Protein AF-A0A951PYL9-F1 (afdb_monomer)

Solvent-accessible surface area (backbone atoms only — not comparable to full-atom values): 6573 Å² total; per-residue (Å²): 134,86,84,76,90,56,94,92,63,85,84,79,73,70,38,84,59,94,62,97,76,80,78,54,70,72,41,52,51,51,49,50,55,51,55,71,54,65,79,53,98,76,86,86,84,89,86,64,59,89,92,62,46,54,66,60,46,52,51,53,50,45,40,65,72,31,44,77,71,77,43,88,82,91,84,87,73,98,46,71,72,56,48,69,57,43,58,60,49,51,51,60,49,26,40,63,50,126

Foldseek 3Di:
DDDDDDPLDDQADQADDDDPDDQDPVLVVLLVVVVVVPPDDDDDDDDDDVVNCVLLSVLQSCCAPAVVVVHDDDDDDPDPVVSVVNVVVSNVSSPVHD

pLDDT: mean 82.33, std 12.8, range [47.62, 96.0]

Organism: NCBI:txid287848

Structure (mmCIF, N/CA/C/O backbone):
data_AF-A0A951PYL9-F1
#
_entry.id   AF-A0A951PYL9-F1
#
loop_
_atom_site.group_PDB
_atom_site.id
_atom_site.type_symbol
_atom_site.label_atom_id
_atom_site.label_alt_id
_atom_site.label_comp_id
_atom_site.label_asym_id
_atom_site.label_entity_id
_atom_site.label_seq_id
_atom_site.pdbx_PDB_ins_code
_atom_site.Cartn_x
_atom_site.Cartn_y
_atom_site.Cartn_z
_atom_site.occupancy
_atom_site.B_iso_or_equiv
_atom_site.auth_seq_id
_atom_site.auth_comp_id
_atom_site.auth_asym_id
_atom_site.auth_atom_id
_atom_site.pdbx_PDB_model_num
ATOM 1 N N . MET A 1 1 ? -30.468 -3.270 12.710 1.00 47.62 1 MET A N 1
ATOM 2 C CA . MET A 1 1 ? -29.235 -3.087 11.910 1.00 47.62 1 MET A CA 1
ATOM 3 C C . MET A 1 1 ? -29.482 -3.746 10.558 1.00 47.62 1 MET A C 1
ATOM 5 O O . MET A 1 1 ? -29.857 -4.909 10.558 1.00 47.62 1 MET A O 1
ATOM 9 N N . LYS A 1 2 ? -29.417 -3.014 9.436 1.00 49.53 2 LYS A N 1
ATOM 10 C CA . LYS A 1 2 ? -29.644 -3.589 8.096 1.00 49.53 2 LYS A CA 1
ATOM 11 C C . LYS A 1 2 ? -28.312 -4.114 7.567 1.00 49.53 2 LYS A C 1
ATOM 13 O O . LYS A 1 2 ? -27.397 -3.326 7.346 1.00 49.53 2 LYS A O 1
ATOM 18 N N . THR A 1 3 ? -28.198 -5.423 7.399 1.00 59.69 3 THR A N 1
ATOM 19 C CA . THR A 1 3 ? -27.040 -6.055 6.764 1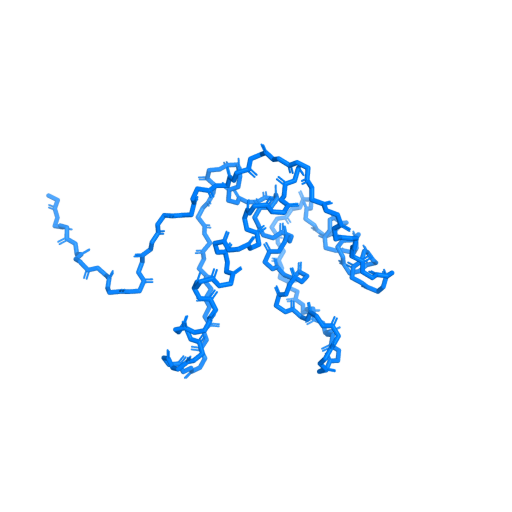.00 59.69 3 THR A CA 1
ATOM 20 C C . THR A 1 3 ? -27.186 -5.898 5.254 1.00 59.69 3 THR A C 1
ATOM 22 O O . THR A 1 3 ? -28.145 -6.395 4.668 1.00 59.69 3 THR A O 1
ATOM 25 N N . VAL A 1 4 ? -26.268 -5.162 4.630 1.00 72.81 4 VAL A N 1
ATOM 26 C CA . VAL A 1 4 ? -26.168 -5.074 3.169 1.00 72.81 4 VAL A CA 1
ATOM 27 C C . VAL A 1 4 ? -25.189 -6.151 2.722 1.00 72.81 4 VAL A C 1
ATOM 29 O O . VAL A 1 4 ? -24.047 -6.168 3.176 1.00 72.81 4 VAL A O 1
ATOM 32 N N . GLN A 1 5 ? -25.647 -7.059 1.864 1.00 66.50 5 GLN A N 1
ATOM 33 C CA . GLN A 1 5 ? -24.775 -7.988 1.150 1.00 66.50 5 GLN A CA 1
ATOM 34 C C . GLN A 1 5 ? -24.016 -7.176 0.096 1.00 66.50 5 GLN A C 1
ATOM 36 O O . GLN A 1 5 ? -24.636 -6.573 -0.780 1.00 66.50 5 GLN A O 1
ATOM 41 N N . VAL A 1 6 ? -22.694 -7.097 0.223 1.00 71.56 6 VAL A N 1
ATOM 42 C CA . VAL A 1 6 ? -21.830 -6.387 -0.725 1.00 71.56 6 VAL A CA 1
ATOM 43 C C . VAL A 1 6 ? -21.085 -7.442 -1.529 1.00 71.56 6 VAL A C 1
ATOM 45 O O . VAL A 1 6 ? -20.295 -8.191 -0.968 1.00 71.56 6 VAL A O 1
ATOM 48 N N . GLU A 1 7 ? -21.347 -7.496 -2.832 1.00 69.00 7 GLU A N 1
ATOM 49 C CA . GLU A 1 7 ? -20.796 -8.512 -3.741 1.00 69.00 7 GLU A CA 1
ATOM 50 C C . GLU A 1 7 ? -19.257 -8.486 -3.806 1.00 69.00 7 GLU A C 1
ATOM 52 O O . GLU A 1 7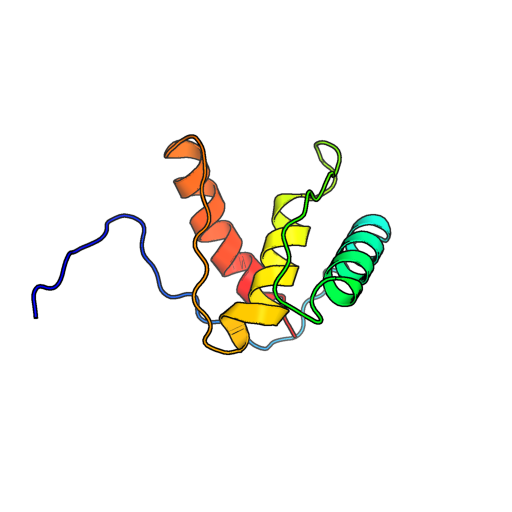 ? -18.623 -9.527 -3.926 1.00 69.00 7 GLU A O 1
ATOM 57 N N . TYR A 1 8 ? -18.650 -7.307 -3.640 1.00 71.62 8 TYR A N 1
ATOM 58 C CA . TYR A 1 8 ? -17.197 -7.096 -3.691 1.00 71.62 8 TYR A CA 1
ATOM 59 C C . TYR A 1 8 ? -16.608 -6.743 -2.318 1.00 71.62 8 TYR A C 1
ATOM 61 O O . TYR A 1 8 ? -15.752 -5.866 -2.201 1.00 71.62 8 TYR A O 1
ATOM 69 N N . ALA A 1 9 ? -17.101 -7.388 -1.259 1.00 71.19 9 ALA A N 1
ATOM 70 C CA . ALA A 1 9 ? -16.517 -7.309 0.076 1.00 71.19 9 ALA A CA 1
ATOM 71 C C . ALA A 1 9 ? -16.034 -8.691 0.524 1.00 71.19 9 ALA A C 1
ATOM 73 O O . ALA A 1 9 ? -16.714 -9.694 0.329 1.00 71.19 9 ALA A O 1
ATOM 74 N N . GLY A 1 10 ? -14.867 -8.734 1.160 1.00 73.12 10 GLY A N 1
ATOM 75 C CA . GLY A 1 10 ? -14.274 -9.969 1.658 1.00 73.12 10 GLY A CA 1
ATOM 76 C C . GLY A 1 10 ? -13.420 -9.728 2.895 1.00 73.12 10 GLY A C 1
ATOM 77 O O . GLY A 1 10 ? -13.029 -8.598 3.197 1.00 73.12 10 GLY A O 1
ATOM 78 N N . THR A 1 11 ? -13.141 -10.807 3.619 1.00 75.56 11 THR A N 1
ATOM 79 C CA . THR A 1 11 ? -12.178 -10.819 4.720 1.00 75.56 11 THR A CA 1
ATOM 80 C C . THR A 1 11 ? -10.914 -11.497 4.232 1.00 75.56 11 THR A C 1
ATOM 82 O O . THR A 1 11 ? -10.968 -12.626 3.758 1.00 75.56 11 THR A O 1
ATOM 85 N N . ILE A 1 12 ? -9.787 -10.807 4.368 1.00 74.44 12 ILE A N 1
ATOM 86 C CA . ILE A 1 12 ? -8.476 -11.365 4.056 1.00 74.44 12 ILE A CA 1
ATOM 87 C C . ILE A 1 12 ? -7.870 -11.849 5.367 1.00 74.44 12 ILE A C 1
ATOM 89 O O . ILE A 1 12 ? -7.603 -11.044 6.263 1.00 74.44 12 ILE A O 1
ATOM 93 N N . ALA A 1 13 ? -7.677 -13.161 5.478 1.00 70.06 13 ALA A N 1
ATOM 94 C CA . ALA A 1 13 ? -6.834 -13.735 6.515 1.00 70.06 13 ALA A CA 1
ATOM 95 C C . ALA A 1 13 ? -5.371 -13.543 6.099 1.00 70.06 13 ALA A C 1
ATOM 97 O O . ALA A 1 13 ? -4.947 -14.030 5.051 1.00 70.06 13 ALA A O 1
ATOM 98 N N . VAL A 1 14 ? -4.622 -12.776 6.888 1.00 69.00 14 VAL A N 1
ATOM 99 C CA . VAL A 1 14 ? -3.175 -12.634 6.703 1.00 69.00 14 VAL A CA 1
ATOM 100 C C . VAL A 1 14 ? -2.525 -13.859 7.336 1.00 69.00 14 VAL A C 1
ATOM 102 O O . VAL A 1 14 ? -2.694 -14.085 8.535 1.00 69.00 14 VAL A O 1
ATOM 105 N N . GLU A 1 15 ? -1.851 -14.672 6.528 1.00 67.94 15 GLU A N 1
ATOM 106 C CA . GLU A 1 15 ? -1.166 -15.875 7.000 1.00 67.94 15 GLU A CA 1
ATOM 107 C C . GLU A 1 15 ? 0.282 -15.536 7.346 1.00 67.94 15 GLU A C 1
ATOM 109 O O . GLU A 1 15 ? 0.949 -14.795 6.629 1.00 67.94 15 GLU A O 1
ATOM 114 N N . THR A 1 16 ? 0.779 -16.087 8.452 1.00 57.72 16 THR A N 1
ATOM 115 C CA . THR A 1 16 ? 2.165 -15.905 8.891 1.00 57.72 16 THR A CA 1
ATOM 116 C C . THR A 1 16 ? 2.980 -17.154 8.540 1.00 57.72 16 THR A C 1
ATOM 118 O O . THR A 1 16 ? 2.830 -18.177 9.211 1.00 57.72 16 THR A O 1
ATOM 121 N N . GLY A 1 17 ? 3.838 -17.092 7.513 1.00 56.47 17 GLY A N 1
ATOM 122 C CA . GLY A 1 17 ? 4.700 -18.206 7.076 1.00 56.47 17 GLY A CA 1
ATOM 123 C C . GLY A 1 17 ? 5.871 -17.751 6.192 1.00 56.47 17 GLY A C 1
ATOM 124 O O . GLY A 1 17 ? 5.817 -16.670 5.618 1.00 56.47 17 GLY A O 1
ATOM 125 N N . GLU A 1 18 ? 6.960 -18.528 6.114 1.00 50.78 18 GLU A N 1
ATOM 126 C CA . GLU A 1 18 ? 8.161 -18.160 5.338 1.00 50.78 18 GLU A CA 1
ATOM 127 C C . GLU A 1 18 ? 7.896 -18.174 3.825 1.00 50.78 18 GLU A C 1
ATOM 129 O O . GLU A 1 18 ? 7.462 -19.184 3.268 1.00 50.78 18 GLU A O 1
ATOM 134 N N . THR A 1 19 ? 8.206 -17.064 3.146 1.00 55.78 19 THR A N 1
ATOM 135 C CA . THR A 1 19 ? 8.046 -16.942 1.690 1.00 55.78 19 THR A CA 1
ATOM 136 C C . THR A 1 19 ? 9.394 -16.712 0.999 1.00 55.78 19 THR A C 1
ATOM 138 O O . THR A 1 19 ? 10.129 -15.809 1.390 1.00 55.78 19 THR A O 1
ATOM 141 N N . PRO A 1 20 ? 9.718 -17.428 -0.093 1.00 54.94 20 PRO A N 1
ATOM 142 C CA . PRO A 1 20 ? 11.003 -17.289 -0.790 1.00 54.94 20 PRO A CA 1
ATOM 143 C C . PRO A 1 20 ? 11.120 -16.053 -1.707 1.00 54.94 20 PRO A C 1
ATOM 145 O O . PRO A 1 20 ? 12.087 -15.944 -2.460 1.00 54.94 20 PRO A O 1
ATOM 148 N N . LYS A 1 21 ? 10.133 -15.146 -1.733 1.00 67.50 21 LYS A N 1
ATOM 149 C CA . LYS A 1 21 ? 10.028 -14.099 -2.763 1.00 67.50 21 LYS A CA 1
ATOM 150 C C . LYS A 1 21 ? 10.401 -12.724 -2.211 1.00 67.50 21 LYS A C 1
ATOM 152 O O . LYS A 1 21 ? 9.570 -12.031 -1.632 1.00 67.50 21 LYS A O 1
ATOM 157 N N . GLU A 1 22 ? 11.646 -12.320 -2.432 1.00 78.38 22 GLU A N 1
ATOM 158 C CA . GLU A 1 22 ? 12.112 -10.978 -2.083 1.00 78.38 22 GLU A CA 1
ATOM 159 C C . GLU A 1 22 ? 11.547 -9.908 -3.031 1.00 78.38 22 GLU A C 1
ATOM 161 O O . GLU A 1 22 ? 11.423 -10.110 -4.243 1.00 78.38 22 GLU A O 1
ATOM 166 N N . LEU A 1 23 ? 11.208 -8.745 -2.468 1.00 85.88 23 LEU A N 1
ATOM 167 C CA . LEU A 1 23 ? 10.818 -7.566 -3.240 1.00 85.88 23 LEU A CA 1
ATOM 168 C C . LEU A 1 23 ? 12.030 -6.966 -3.957 1.00 85.88 23 LEU A C 1
ATOM 170 O O . LEU A 1 23 ? 13.128 -6.899 -3.404 1.00 85.88 23 LEU A O 1
ATOM 174 N N . TYR A 1 24 ? 11.817 -6.443 -5.165 1.00 90.56 24 TYR A N 1
ATOM 175 C CA . TYR A 1 24 ? 12.867 -5.739 -5.902 1.00 90.56 24 TYR A CA 1
ATOM 176 C C . TYR A 1 24 ? 13.267 -4.423 -5.207 1.00 90.56 24 TYR A C 1
ATOM 178 O O . TYR A 1 24 ? 12.453 -3.805 -4.516 1.00 90.56 24 TYR A O 1
ATOM 186 N N . SER A 1 25 ? 14.498 -3.941 -5.443 1.00 91.50 25 SER A N 1
ATOM 187 C CA . SER A 1 25 ? 15.047 -2.728 -4.795 1.00 91.50 25 SER A CA 1
ATOM 188 C C . SER A 1 25 ? 14.107 -1.525 -4.876 1.00 91.50 25 SER A C 1
ATOM 190 O O . SER A 1 25 ? 13.780 -0.920 -3.858 1.00 91.50 25 SER A O 1
ATOM 192 N N . HIS A 1 26 ? 13.569 -1.236 -6.064 1.00 91.56 26 HIS A N 1
ATOM 193 C CA . HIS A 1 26 ? 12.668 -0.098 -6.274 1.00 91.56 26 HIS A CA 1
ATOM 194 C C . HIS A 1 26 ? 11.345 -0.226 -5.504 1.00 91.56 26 HIS A C 1
ATOM 196 O O . HIS A 1 26 ? 10.727 0.778 -5.153 1.00 91.56 26 HIS A O 1
ATOM 202 N N . GLN A 1 27 ? 10.896 -1.451 -5.213 1.00 92.94 27 GLN A N 1
ATOM 203 C CA . GLN A 1 27 ? 9.712 -1.687 -4.386 1.00 92.94 27 GLN A CA 1
ATOM 204 C C . GLN A 1 27 ? 10.024 -1.449 -2.906 1.00 92.94 27 GLN A C 1
ATOM 206 O O . GLN A 1 27 ? 9.216 -0.834 -2.210 1.00 92.94 27 GLN A O 1
ATOM 211 N N . ASN A 1 28 ? 11.201 -1.876 -2.439 1.00 92.88 28 ASN A N 1
ATOM 212 C CA . ASN A 1 28 ? 11.672 -1.598 -1.080 1.00 92.88 28 ASN A CA 1
ATOM 213 C C . ASN A 1 28 ? 11.865 -0.094 -0.844 1.00 92.88 28 ASN A C 1
ATOM 215 O O . ASN A 1 28 ? 11.450 0.425 0.193 1.00 92.88 28 ASN A O 1
ATOM 219 N N . GLU A 1 29 ? 12.415 0.628 -1.820 1.00 93.94 29 GLU A N 1
ATOM 220 C CA . GLU A 1 29 ? 12.546 2.090 -1.780 1.00 93.94 29 GLU A CA 1
ATOM 221 C C . GLU A 1 29 ? 11.178 2.782 -1.710 1.00 93.94 29 GLU A C 1
ATOM 223 O O . GLU A 1 29 ? 10.965 3.653 -0.863 1.00 93.94 29 GLU A O 1
ATOM 228 N N . ALA A 1 30 ? 10.216 2.345 -2.529 1.00 95.31 30 ALA A N 1
ATOM 229 C CA . ALA A 1 30 ? 8.845 2.851 -2.478 1.00 95.31 30 ALA A CA 1
ATOM 230 C C . ALA A 1 30 ? 8.181 2.601 -1.112 1.00 95.31 30 ALA A C 1
ATOM 232 O O . ALA A 1 30 ? 7.545 3.496 -0.555 1.00 95.31 30 ALA A O 1
A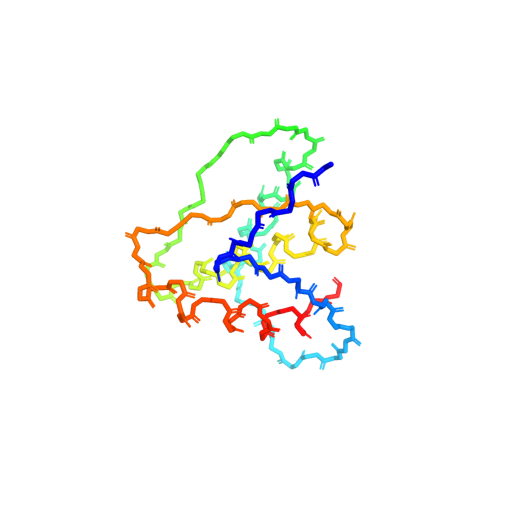TOM 233 N N . ILE A 1 31 ? 8.360 1.406 -0.542 1.00 94.38 31 ILE A N 1
ATOM 234 C CA . ILE A 1 31 ? 7.858 1.059 0.796 1.00 94.38 31 ILE A CA 1
ATOM 235 C C . ILE A 1 31 ? 8.495 1.941 1.871 1.00 94.38 31 ILE A C 1
ATOM 237 O O . ILE A 1 31 ? 7.791 2.419 2.763 1.00 94.38 31 ILE A O 1
ATOM 241 N N . LYS A 1 32 ? 9.807 2.184 1.789 1.00 95.44 32 LYS A N 1
ATOM 242 C CA . LYS A 1 32 ? 10.515 3.071 2.718 1.00 95.44 32 LYS A CA 1
ATOM 243 C C . LYS A 1 32 ? 9.939 4.488 2.666 1.00 95.44 32 LYS A C 1
ATOM 245 O O . LYS A 1 32 ? 9.571 5.019 3.711 1.00 95.44 32 LYS A O 1
ATOM 250 N N . ALA A 1 33 ? 9.765 5.047 1.469 1.00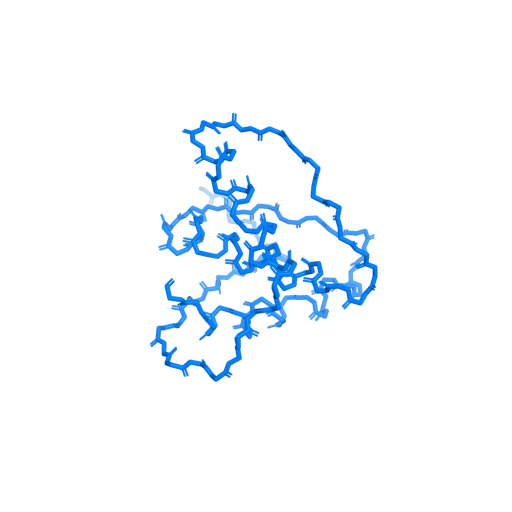 95.81 33 ALA A N 1
ATOM 251 C CA . ALA A 1 33 ? 9.178 6.375 1.290 1.00 95.81 33 ALA A CA 1
ATOM 252 C C . ALA A 1 33 ? 7.741 6.461 1.842 1.00 95.81 33 ALA A C 1
ATOM 254 O O . ALA A 1 33 ? 7.376 7.441 2.491 1.00 95.81 33 ALA A O 1
ATOM 255 N N . LEU A 1 34 ? 6.925 5.419 1.647 1.00 96.00 34 LEU A N 1
ATOM 256 C CA . LEU A 1 34 ? 5.577 5.356 2.221 1.00 96.00 34 LEU A CA 1
ATOM 257 C C . LEU A 1 34 ? 5.598 5.291 3.756 1.00 96.00 34 LEU A C 1
ATOM 259 O O . LEU A 1 34 ? 4.794 5.958 4.406 1.00 96.00 34 LEU A O 1
ATOM 263 N N . ASN A 1 35 ? 6.521 4.531 4.352 1.00 95.31 35 ASN A N 1
ATOM 264 C CA . ASN A 1 35 ? 6.672 4.457 5.810 1.00 95.31 35 ASN A CA 1
ATOM 265 C C . ASN A 1 35 ? 7.087 5.804 6.419 1.00 95.31 35 ASN A C 1
ATOM 267 O O . ASN A 1 35 ? 6.573 6.187 7.470 1.00 95.31 35 ASN A O 1
ATOM 271 N N . GLU A 1 36 ? 7.974 6.542 5.748 1.00 95.81 36 GLU A N 1
ATOM 272 C CA . GLU A 1 36 ? 8.380 7.891 6.160 1.00 95.81 36 GLU A CA 1
ATOM 273 C C . GLU A 1 36 ? 7.203 8.878 6.134 1.00 95.81 36 GLU A C 1
ATOM 275 O O . GLU A 1 36 ? 7.115 9.754 6.993 1.00 95.81 36 GLU A O 1
ATOM 280 N N . LYS A 1 37 ? 6.262 8.723 5.193 1.00 95.12 37 LYS A N 1
ATOM 281 C CA . LYS A 1 37 ? 5.036 9.542 5.138 1.00 95.12 37 LYS A CA 1
ATOM 282 C C . LYS A 1 37 ? 3.973 9.114 6.148 1.00 95.12 37 LYS A C 1
ATOM 284 O O . LYS A 1 37 ? 3.253 9.964 6.664 1.00 95.12 37 LYS A O 1
ATOM 289 N N . ASN A 1 38 ? 3.898 7.828 6.478 1.00 94.69 38 ASN A N 1
ATOM 290 C CA . ASN A 1 38 ? 2.874 7.238 7.346 1.00 94.69 38 ASN A CA 1
ATOM 291 C C . ASN A 1 38 ? 3.113 7.468 8.854 1.00 94.69 38 ASN A C 1
ATOM 293 O O . ASN A 1 38 ? 2.958 6.556 9.664 1.00 94.69 38 ASN A O 1
ATOM 297 N N . GLN A 1 39 ? 3.502 8.687 9.231 1.00 93.56 39 GLN A N 1
ATOM 298 C CA . GLN A 1 39 ? 3.632 9.121 10.630 1.00 93.56 39 GLN A CA 1
ATOM 299 C C . GLN A 1 39 ? 2.368 9.846 11.119 1.00 93.56 39 GLN A C 1
ATOM 301 O O . GLN A 1 39 ? 2.013 9.775 12.292 1.00 93.56 39 GLN A O 1
ATOM 306 N N . LEU A 1 40 ? 1.663 10.510 10.201 1.00 94.12 40 LEU A N 1
ATOM 307 C CA . LEU A 1 40 ? 0.381 11.187 10.398 1.00 94.12 40 LEU A CA 1
ATOM 308 C C . LEU A 1 40 ? -0.529 10.878 9.195 1.00 94.12 40 LEU A C 1
ATOM 310 O O . LEU A 1 40 ? -0.026 10.403 8.172 1.00 94.12 40 LEU A O 1
ATOM 314 N N . PRO A 1 41 ? -1.853 11.122 9.282 1.00 93.75 41 PRO A N 1
ATOM 315 C CA . PRO A 1 41 ? -2.730 11.038 8.117 1.00 93.75 41 PRO A CA 1
ATOM 316 C C . PRO A 1 41 ? -2.169 11.865 6.956 1.00 93.75 41 PRO A C 1
ATOM 318 O O . PRO A 1 41 ? -1.796 13.023 7.144 1.00 93.75 41 PRO A O 1
ATOM 321 N N . PHE A 1 42 ? -2.089 11.261 5.773 1.00 95.38 42 PHE A N 1
ATOM 322 C CA . PHE A 1 42 ? -1.474 11.883 4.608 1.00 95.38 42 PHE A CA 1
ATOM 323 C C . PHE A 1 42 ? -2.247 11.570 3.330 1.00 95.38 42 PHE A C 1
ATOM 325 O O . PHE A 1 42 ? -2.941 10.558 3.228 1.00 95.38 42 PHE A O 1
ATOM 332 N N . GLU A 1 43 ? -2.045 12.431 2.340 1.00 94.75 43 GLU A N 1
ATOM 333 C CA . GLU A 1 43 ? -2.429 12.220 0.951 1.00 94.75 43 GLU A CA 1
ATOM 334 C C . GLU A 1 43 ? -1.152 12.171 0.111 1.00 94.75 43 GLU A C 1
ATOM 336 O O . GLU A 1 43 ? -0.172 12.867 0.396 1.00 94.75 43 GLU A O 1
ATOM 341 N N . GLY A 1 44 ? -1.120 11.315 -0.906 1.00 91.06 44 GLY A N 1
ATOM 342 C CA . GLY A 1 44 ? 0.082 11.143 -1.708 1.00 91.06 44 GLY A CA 1
ATOM 343 C C . GLY A 1 44 ? -0.153 10.361 -2.987 1.00 91.06 44 GLY A C 1
ATOM 344 O O . GLY A 1 44 ? -1.169 9.688 -3.153 1.00 91.06 44 GLY A O 1
ATOM 345 N N . LEU A 1 45 ? 0.826 10.450 -3.885 1.00 94.06 45 LEU A N 1
ATOM 346 C CA . LEU A 1 45 ? 0.829 9.765 -5.170 1.00 94.06 45 LEU A CA 1
ATOM 347 C C . LEU A 1 45 ? 2.050 8.847 -5.256 1.00 94.06 45 LEU A C 1
ATOM 349 O O . LEU A 1 45 ? 3.186 9.316 -5.281 1.00 94.06 45 LEU A O 1
ATOM 353 N N . LEU A 1 46 ? 1.809 7.538 -5.330 1.00 93.00 46 LEU A N 1
ATOM 354 C CA . LEU A 1 46 ? 2.849 6.557 -5.628 1.00 93.00 46 LEU A CA 1
ATOM 355 C C . LEU A 1 46 ? 2.886 6.294 -7.135 1.00 93.00 46 LEU A C 1
ATOM 357 O O . LEU A 1 46 ? 1.934 5.753 -7.698 1.00 93.00 46 LEU A O 1
ATOM 361 N N . VAL A 1 47 ? 4.006 6.623 -7.778 1.00 92.44 47 VAL A N 1
ATOM 362 C CA . VAL A 1 47 ? 4.221 6.373 -9.208 1.00 92.44 47 VAL A CA 1
ATOM 363 C C . VAL A 1 47 ? 5.242 5.255 -9.377 1.00 92.44 47 VAL A C 1
ATOM 365 O O . VAL A 1 47 ? 6.391 5.391 -8.975 1.00 92.44 47 VAL A O 1
ATOM 368 N N . LEU A 1 48 ? 4.829 4.150 -10.000 1.00 91.75 48 LEU A N 1
ATOM 369 C CA . LEU A 1 48 ? 5.734 3.087 -10.443 1.00 91.75 48 LEU A CA 1
ATOM 370 C C . LEU A 1 48 ? 5.419 2.740 -11.910 1.00 91.75 48 LEU A C 1
ATOM 372 O O . LEU A 1 48 ? 4.240 2.729 -12.299 1.00 91.75 48 LEU A O 1
ATOM 376 N N . PRO A 1 49 ? 6.429 2.422 -12.739 1.00 89.12 49 PRO A N 1
ATOM 377 C CA . PRO A 1 49 ? 6.227 2.086 -14.147 1.00 89.12 49 PRO A CA 1
ATOM 378 C C . PRO A 1 49 ? 5.403 0.801 -14.323 1.00 89.12 49 PRO A C 1
ATOM 380 O O . PRO A 1 49 ? 5.194 0.012 -13.393 1.00 89.12 49 PRO A O 1
ATOM 383 N N . THR A 1 50 ? 4.833 0.598 -15.510 1.00 86.75 50 THR A N 1
ATOM 384 C CA . THR A 1 50 ? 4.139 -0.659 -15.854 1.00 86.75 50 THR A CA 1
ATOM 385 C C . THR A 1 50 ? 5.135 -1.815 -15.849 1.00 86.75 50 THR A C 1
ATOM 387 O O . THR A 1 50 ? 6.293 -1.629 -16.197 1.00 86.75 50 THR A O 1
ATOM 390 N N . GLY A 1 51 ? 4.723 -2.978 -15.337 1.00 83.31 51 GLY A N 1
ATOM 391 C CA . GLY A 1 51 ? 5.638 -4.090 -15.046 1.00 83.31 51 GLY A CA 1
ATOM 392 C C . GLY A 1 51 ? 6.481 -3.915 -13.773 1.00 83.31 51 GLY A C 1
ATOM 393 O O . GLY A 1 51 ? 6.982 -4.898 -13.248 1.00 83.31 51 GLY A O 1
ATOM 394 N N . GLY A 1 52 ? 6.558 -2.711 -13.190 1.00 83.06 52 GLY A N 1
ATOM 395 C CA . GLY A 1 52 ? 7.343 -2.426 -11.978 1.00 83.06 52 GLY A CA 1
ATOM 396 C C . GLY A 1 52 ? 6.755 -2.951 -10.661 1.00 83.06 52 GLY A C 1
ATOM 397 O O . GLY A 1 52 ? 7.247 -2.593 -9.595 1.00 83.06 52 GLY A O 1
ATOM 398 N N . GLY A 1 53 ? 5.693 -3.761 -10.710 1.00 88.31 53 GLY A N 1
ATOM 399 C CA . GLY A 1 53 ? 5.098 -4.367 -9.516 1.00 88.31 53 GLY A CA 1
ATOM 400 C C . GLY A 1 53 ? 4.215 -3.436 -8.675 1.00 88.31 53 GLY A C 1
ATOM 401 O O . GLY A 1 53 ? 4.108 -3.654 -7.475 1.00 88.31 53 GLY A O 1
ATOM 402 N N . LYS A 1 54 ? 3.557 -2.433 -9.285 1.00 91.69 54 LYS A N 1
ATOM 403 C CA . LYS A 1 54 ? 2.626 -1.487 -8.622 1.00 91.69 54 LYS A CA 1
ATOM 404 C C . LYS A 1 54 ? 1.700 -2.143 -7.598 1.00 91.69 54 LYS A C 1
ATOM 406 O O . LYS A 1 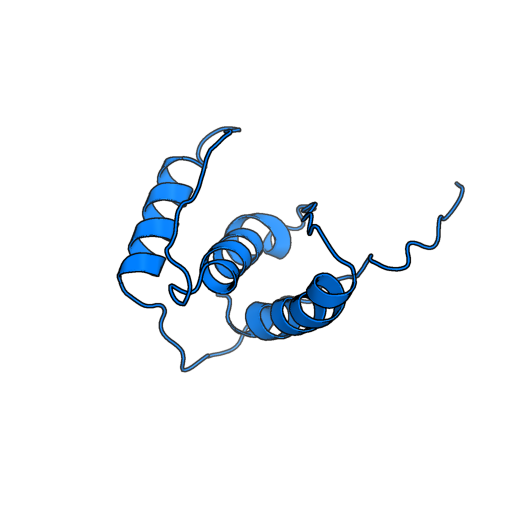54 ? 1.708 -1.771 -6.427 1.00 91.69 54 LYS A O 1
ATOM 411 N N . THR A 1 55 ? 0.906 -3.105 -8.064 1.00 89.75 55 THR A N 1
ATOM 412 C CA . THR A 1 55 ? -0.099 -3.783 -7.245 1.00 89.75 55 THR A CA 1
ATOM 413 C C . THR A 1 55 ? 0.564 -4.503 -6.083 1.00 89.75 55 THR A C 1
ATOM 415 O O . THR A 1 55 ? 0.185 -4.268 -4.944 1.00 89.75 55 THR A O 1
ATOM 418 N N . LEU A 1 56 ? 1.616 -5.285 -6.346 1.00 89.31 56 LEU A N 1
ATOM 419 C CA . LEU A 1 56 ? 2.357 -5.987 -5.299 1.00 89.31 56 LEU A CA 1
ATOM 420 C C . LEU A 1 56 ? 2.882 -5.021 -4.231 1.00 89.31 56 LEU A C 1
ATOM 422 O O . LEU A 1 56 ? 2.624 -5.234 -3.052 1.00 89.31 56 LEU A O 1
ATOM 426 N N . THR A 1 57 ? 3.549 -3.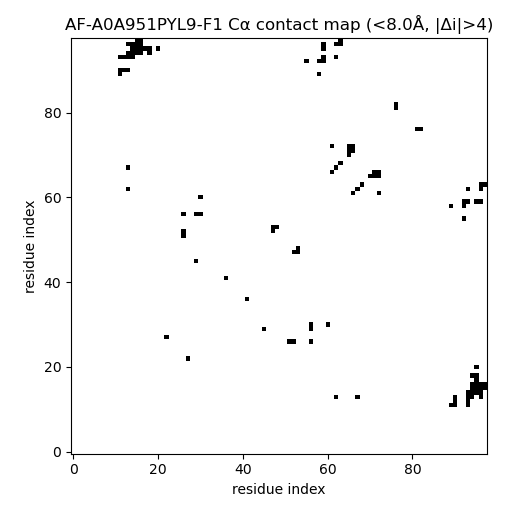936 -4.633 1.00 92.12 57 THR A N 1
ATOM 427 C CA . THR A 1 57 ? 4.122 -2.954 -3.700 1.00 92.12 57 THR A CA 1
ATOM 428 C C . THR A 1 57 ? 3.054 -2.326 -2.802 1.00 92.12 57 THR A C 1
ATOM 430 O O . THR A 1 57 ? 3.233 -2.262 -1.586 1.00 92.12 57 THR A O 1
ATOM 433 N N . VAL A 1 58 ? 1.932 -1.879 -3.382 1.00 92.69 58 VAL A N 1
ATOM 434 C CA . VAL A 1 58 ? 0.849 -1.221 -2.629 1.00 92.69 58 VAL A CA 1
ATOM 435 C C . VAL A 1 58 ? 0.142 -2.204 -1.704 1.00 92.69 58 VAL A C 1
ATOM 437 O O . VAL A 1 58 ? -0.059 -1.902 -0.530 1.00 92.69 58 VAL A O 1
ATOM 440 N N . VAL A 1 59 ? -0.222 -3.381 -2.214 1.00 90.75 59 VAL A N 1
ATOM 441 C CA . VAL A 1 59 ? -0.954 -4.399 -1.450 1.00 90.75 59 VAL A CA 1
ATOM 442 C C . VAL A 1 59 ? -0.106 -4.913 -0.294 1.00 90.75 59 VAL A C 1
ATOM 444 O O . VAL A 1 59 ? -0.579 -4.930 0.840 1.00 90.75 59 VAL A O 1
ATOM 447 N N . HIS A 1 60 ? 1.170 -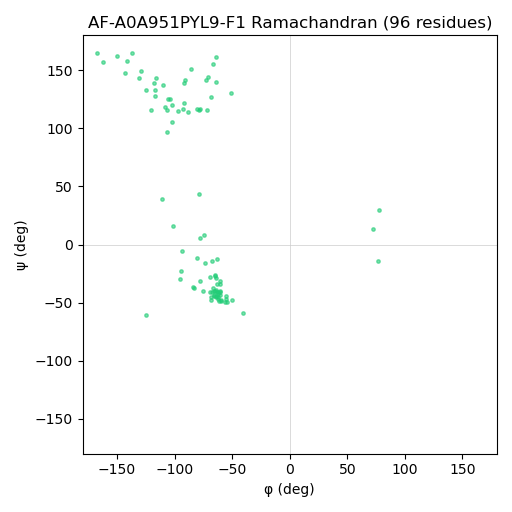5.214 -0.549 1.00 89.50 60 HIS A N 1
ATOM 448 C CA . HIS A 1 60 ? 2.126 -5.598 0.487 1.00 89.50 60 HIS A CA 1
ATOM 449 C C . HIS A 1 60 ? 2.218 -4.538 1.595 1.00 89.50 60 HIS A C 1
ATOM 451 O O . HIS A 1 60 ? 2.126 -4.843 2.787 1.00 89.50 60 HIS A O 1
ATOM 457 N N . TRP A 1 61 ? 2.335 -3.263 1.214 1.00 92.56 61 TRP A N 1
ATOM 458 C CA . TRP A 1 61 ? 2.413 -2.165 2.174 1.00 92.56 61 TRP A CA 1
ATOM 459 C C . TRP A 1 61 ? 1.125 -1.982 2.994 1.00 92.56 61 TRP A C 1
ATOM 461 O O . TRP A 1 61 ? 1.202 -1.802 4.214 1.00 92.56 61 TRP A O 1
ATOM 471 N N . LEU A 1 62 ? -0.049 -2.058 2.353 1.00 93.00 62 LEU A N 1
ATOM 472 C CA . LEU A 1 62 ? -1.360 -1.909 2.998 1.00 93.00 62 LEU A CA 1
ATOM 473 C C . LEU A 1 62 ? -1.657 -3.044 3.974 1.00 93.00 62 LEU A C 1
ATOM 475 O O . LEU A 1 62 ? -2.121 -2.802 5.092 1.00 93.00 62 LEU A O 1
ATOM 479 N N . LEU A 1 63 ? -1.373 -4.277 3.566 1.00 88.62 63 LEU A N 1
ATOM 480 C CA . LEU A 1 63 ? -1.591 -5.444 4.402 1.00 88.62 63 LEU A CA 1
ATOM 481 C C . LEU A 1 63 ? -0.724 -5.375 5.670 1.00 88.62 63 LEU A C 1
ATOM 483 O O . LEU A 1 63 ? -1.261 -5.489 6.771 1.00 88.62 63 LEU A O 1
ATOM 487 N N . ARG A 1 64 ? 0.572 -5.050 5.543 1.00 87.94 64 ARG A N 1
ATOM 488 C CA . ARG A 1 64 ? 1.499 -4.922 6.685 1.00 87.94 64 ARG A CA 1
ATOM 489 C C . ARG A 1 64 ? 1.159 -3.762 7.629 1.00 87.94 64 ARG A C 1
ATOM 491 O O . ARG A 1 64 ? 1.276 -3.885 8.849 1.00 87.94 64 ARG A O 1
ATOM 498 N N . ASN A 1 65 ? 0.757 -2.609 7.090 1.00 90.94 65 ASN A N 1
ATOM 499 C CA . ASN A 1 65 ? 0.593 -1.390 7.893 1.00 90.94 65 ASN A CA 1
ATOM 500 C C . ASN A 1 65 ? -0.830 -1.139 8.399 1.00 90.94 65 ASN A C 1
ATOM 502 O O . ASN A 1 65 ? -0.990 -0.424 9.394 1.00 90.94 65 ASN A O 1
ATOM 506 N N . PHE A 1 66 ? -1.845 -1.706 7.743 1.00 91.94 66 PHE A N 1
ATOM 507 C CA . PHE A 1 66 ? -3.251 -1.433 8.038 1.00 91.94 66 PHE A CA 1
ATOM 508 C C . PHE A 1 66 ? -4.033 -2.714 8.325 1.00 91.94 66 PHE A C 1
ATOM 510 O O . PHE A 1 66 ? -4.540 -2.859 9.438 1.00 91.94 66 PHE A O 1
ATOM 517 N N . ILE A 1 67 ? -4.108 -3.649 7.376 1.00 89.25 67 ILE A N 1
ATOM 518 C CA . ILE A 1 67 ? -5.021 -4.803 7.490 1.00 89.25 67 ILE A CA 1
ATOM 519 C C . ILE A 1 67 ? -4.584 -5.761 8.599 1.00 89.25 67 ILE A C 1
ATOM 521 O O . ILE A 1 67 ? -5.406 -6.099 9.446 1.00 89.25 67 ILE A O 1
ATOM 525 N N . ASN A 1 68 ? -3.291 -6.096 8.689 1.00 85.88 68 ASN A N 1
ATOM 526 C CA . ASN A 1 68 ? -2.748 -6.931 9.772 1.00 85.88 68 ASN A CA 1
ATOM 527 C C . ASN A 1 68 ? -2.895 -6.277 11.166 1.00 85.88 68 ASN A C 1
ATOM 529 O O . ASN A 1 68 ? -2.746 -6.917 12.198 1.00 85.88 68 ASN A O 1
ATOM 533 N N . LYS A 1 69 ? -3.229 -4.981 11.216 1.00 87.94 69 LYS A N 1
ATOM 534 C CA . LYS A 1 69 ? -3.511 -4.235 12.453 1.00 87.94 69 LYS A CA 1
ATOM 535 C C . LYS A 1 69 ? -5.014 -4.046 12.694 1.00 87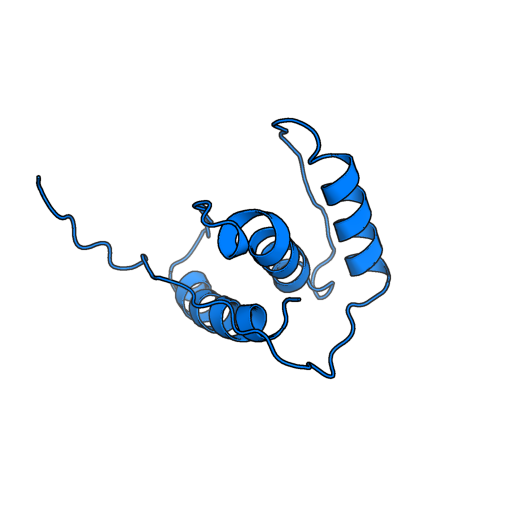.94 69 LYS A C 1
ATOM 537 O O . LYS A 1 69 ? -5.402 -3.167 13.462 1.00 87.94 69 LYS A O 1
ATOM 542 N N . GLY A 1 70 ? -5.864 -4.804 11.997 1.00 87.94 70 GLY A N 1
ATOM 543 C CA . GLY A 1 70 ? -7.323 -4.743 12.112 1.00 87.94 70 GLY A CA 1
ATOM 544 C C . GLY A 1 70 ? -7.965 -3.496 11.493 1.00 87.94 70 GLY A C 1
ATOM 545 O O . GLY A 1 70 ? -9.134 -3.212 11.763 1.00 87.94 70 GLY A O 1
ATOM 546 N N . LYS A 1 71 ? -7.233 -2.721 10.677 1.00 90.50 71 LYS A N 1
ATOM 547 C CA . LYS A 1 71 ? -7.777 -1.530 10.006 1.00 90.50 71 LYS A CA 1
ATOM 548 C C . LYS A 1 71 ? -8.462 -1.899 8.689 1.00 90.50 71 LYS A C 1
ATOM 550 O O . LYS A 1 71 ? -8.076 -2.846 8.010 1.00 90.50 71 LYS A O 1
ATOM 555 N N . LYS A 1 72 ? -9.460 -1.100 8.305 1.00 89.50 72 LYS A N 1
ATOM 556 C CA . LYS A 1 72 ? -10.207 -1.255 7.047 1.00 89.50 72 LYS A CA 1
ATOM 557 C C . LYS A 1 72 ? -9.564 -0.439 5.928 1.00 89.50 72 LYS A C 1
ATOM 559 O O . LYS A 1 72 ? -9.130 0.686 6.162 1.00 89.50 72 LYS A O 1
ATOM 564 N N . VAL A 1 73 ? -9.550 -0.998 4.720 1.00 90.81 73 VAL A N 1
ATOM 565 C CA . VAL A 1 73 ? -9.018 -0.370 3.505 1.00 90.81 73 VAL A CA 1
ATOM 566 C C . VAL A 1 73 ? -10.109 -0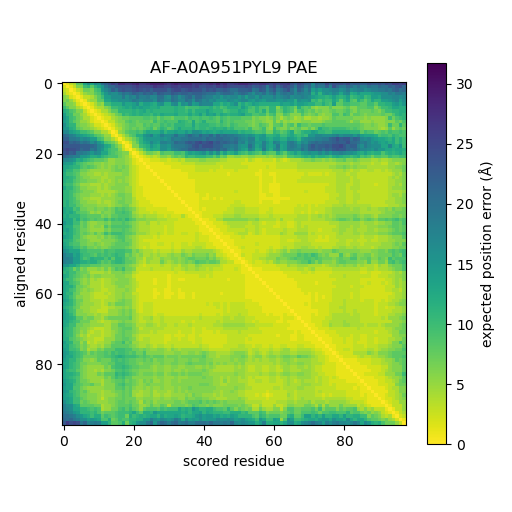.366 2.437 1.00 90.81 73 VAL A C 1
ATOM 568 O O . VAL A 1 73 ? -10.752 -1.388 2.217 1.00 90.81 73 VAL A O 1
ATOM 571 N N . LEU A 1 74 ? -10.309 0.776 1.776 1.00 91.50 74 LEU A N 1
ATOM 572 C CA . LEU A 1 74 ? -11.107 0.880 0.555 1.00 91.50 74 LEU A CA 1
ATOM 573 C C . LEU A 1 74 ? -10.147 0.973 -0.629 1.00 91.50 74 LEU A C 1
ATOM 575 O O . LEU A 1 74 ? -9.349 1.906 -0.698 1.00 91.50 74 LEU A O 1
ATOM 579 N N . TYR A 1 75 ? -10.229 0.017 -1.548 1.00 90.56 75 TYR A N 1
ATOM 580 C CA . TYR A 1 75 ? -9.428 0.007 -2.764 1.00 90.56 75 TYR A CA 1
ATOM 581 C C . TYR A 1 75 ? -10.349 0.099 -3.980 1.00 90.56 75 TYR A C 1
ATOM 583 O O . TYR A 1 75 ? -11.296 -0.675 -4.097 1.00 90.56 75 TYR A O 1
ATOM 591 N N . LEU A 1 76 ? -10.083 1.052 -4.873 1.00 90.19 76 LEU A N 1
ATOM 592 C CA . LEU A 1 76 ? -10.927 1.334 -6.032 1.00 90.19 76 LEU A CA 1
ATOM 593 C C . LEU A 1 76 ? -10.225 0.915 -7.325 1.00 90.19 76 LEU A C 1
ATOM 595 O O . LEU A 1 76 ? -9.043 1.198 -7.514 1.00 90.19 76 LEU A O 1
ATOM 599 N N . TYR A 1 77 ? -10.981 0.288 -8.224 1.00 87.62 77 TYR A N 1
ATOM 600 C CA . TYR A 1 77 ? -10.557 -0.053 -9.580 1.00 87.62 77 TYR A CA 1
ATOM 601 C C . TYR A 1 77 ? -11.590 0.438 -10.598 1.00 87.62 77 TYR A C 1
ATOM 603 O O . TYR A 1 77 ? -12.783 0.473 -10.285 1.00 87.62 77 TYR A O 1
ATOM 611 N N . PRO A 1 78 ? -11.165 0.794 -11.820 1.00 87.06 78 PRO A N 1
ATOM 612 C CA . PRO A 1 78 ? -12.068 1.282 -12.856 1.00 87.06 78 PRO A CA 1
ATOM 613 C C . PRO A 1 78 ? -12.949 0.188 -13.482 1.00 87.06 78 PRO A C 1
ATOM 615 O O . PRO A 1 78 ? -13.928 0.528 -14.144 1.00 87.06 78 PRO A O 1
ATOM 618 N N . SER A 1 79 ? -12.642 -1.109 -13.312 1.00 89.50 79 SER A N 1
ATOM 619 C CA . SER A 1 79 ? -13.441 -2.187 -13.917 1.00 89.50 79 SER A CA 1
ATOM 620 C C . SER A 1 79 ? -13.588 -3.446 -13.054 1.00 89.50 79 SER A C 1
ATOM 622 O O . SER A 1 79 ? -12.666 -3.859 -12.355 1.00 89.50 79 SER A O 1
ATOM 624 N N . LEU A 1 80 ? -14.735 -4.126 -13.181 1.00 84.44 80 LEU A N 1
ATOM 625 C CA . LEU A 1 80 ? -15.007 -5.401 -12.496 1.00 84.44 80 LEU A CA 1
ATOM 626 C C . LEU A 1 80 ? -14.083 -6.541 -12.946 1.00 84.44 80 LEU A C 1
ATOM 628 O O . LEU A 1 80 ? -13.774 -7.437 -12.166 1.00 84.44 80 LEU A O 1
ATOM 632 N N . ARG A 1 81 ? -13.604 -6.508 -14.197 1.00 85.81 81 ARG A N 1
ATOM 633 C CA . ARG A 1 81 ? -12.647 -7.508 -14.699 1.00 85.81 81 ARG A CA 1
ATOM 634 C C . ARG A 1 81 ? -11.343 -7.467 -13.908 1.00 85.81 81 ARG A C 1
ATOM 636 O O . ARG A 1 81 ? -10.803 -8.516 -13.585 1.00 85.81 81 ARG A O 1
ATOM 643 N N . GLU A 1 82 ? -10.867 -6.269 -13.581 1.00 83.06 82 GLU A N 1
ATOM 644 C CA . GLU A 1 82 ? -9.662 -6.086 -12.772 1.00 83.06 82 GLU A CA 1
ATOM 645 C C . GLU A 1 82 ? -9.886 -6.525 -11.326 1.00 83.06 82 GLU A C 1
ATOM 647 O O . GLU A 1 82 ? -9.041 -7.223 -10.772 1.00 83.06 82 GLU A O 1
ATOM 652 N N . VAL A 1 83 ? -11.049 -6.210 -10.744 1.00 83.12 83 VAL A N 1
ATOM 653 C CA . VAL A 1 83 ? -11.412 -6.670 -9.392 1.00 83.12 83 VAL A CA 1
ATOM 654 C C . VAL A 1 83 ? -11.330 -8.196 -9.288 1.00 83.12 83 VAL A C 1
ATOM 656 O O . VAL A 1 83 ? -10.719 -8.708 -8.353 1.00 83.12 83 VAL A O 1
ATOM 659 N N . ASN A 1 84 ? -11.844 -8.923 -10.285 1.00 82.19 84 ASN A N 1
ATOM 660 C CA . ASN A 1 84 ? -11.812 -10.390 -10.299 1.00 82.19 84 ASN A CA 1
ATOM 661 C C . ASN A 1 84 ? -10.397 -10.983 -10.390 1.00 82.19 84 ASN A C 1
ATOM 663 O O . ASN A 1 84 ? -10.179 -12.101 -9.935 1.00 82.19 84 ASN A O 1
ATOM 667 N N . VAL A 1 85 ? -9.436 -10.252 -10.959 1.00 82.56 85 VAL A N 1
ATOM 668 C CA . VAL A 1 85 ? -8.023 -10.671 -10.999 1.00 82.56 85 VAL A CA 1
ATOM 669 C C . VAL A 1 85 ? -7.310 -10.302 -9.700 1.00 82.56 85 VAL A C 1
ATOM 671 O O . VAL A 1 85 ? -6.458 -11.042 -9.212 1.00 82.56 85 VAL A O 1
ATOM 674 N N . ILE A 1 86 ? -7.647 -9.149 -9.130 1.00 82.25 86 ILE A N 1
ATOM 675 C CA . ILE A 1 86 ? -6.918 -8.578 -8.004 1.00 82.25 86 ILE A CA 1
ATOM 676 C C . ILE A 1 86 ? -7.371 -9.161 -6.667 1.00 82.25 86 ILE A C 1
ATOM 678 O O . ILE A 1 86 ? -6.522 -9.384 -5.814 1.00 82.25 86 ILE A O 1
ATOM 682 N N . CYS A 1 87 ? -8.656 -9.459 -6.468 1.00 80.12 87 CYS A N 1
ATOM 683 C CA . CYS A 1 87 ? -9.126 -10.060 -5.215 1.00 80.12 87 CYS A CA 1
ATOM 684 C C . CYS A 1 87 ? -8.367 -11.353 -4.847 1.00 80.12 87 CYS A C 1
ATOM 686 O O . CYS A 1 87 ? -7.857 -11.421 -3.728 1.00 80.12 87 CYS A O 1
ATOM 688 N N . PRO A 1 88 ? -8.204 -12.335 -5.757 1.00 80.38 88 PRO A N 1
ATOM 689 C CA . PRO A 1 88 ? -7.374 -13.510 -5.489 1.00 80.38 88 PRO A CA 1
ATOM 690 C C . PRO A 1 88 ? -5.910 -13.147 -5.218 1.00 80.38 88 PRO A C 1
ATOM 692 O O . PRO A 1 88 ? -5.319 -13.645 -4.269 1.00 80.38 88 PRO A O 1
ATOM 695 N N . LEU A 1 89 ? -5.349 -12.201 -5.979 1.00 79.31 89 LEU A N 1
ATOM 696 C CA . LEU A 1 89 ? -3.968 -11.754 -5.789 1.00 79.31 89 LEU A CA 1
ATOM 697 C C . LEU A 1 89 ? -3.728 -11.148 -4.397 1.00 79.31 89 LEU A C 1
ATOM 699 O O . LEU A 1 89 ? -2.639 -11.281 -3.853 1.00 79.31 89 LEU A O 1
ATOM 703 N N . TRP A 1 90 ? -4.714 -10.471 -3.804 1.00 82.75 90 TRP A N 1
ATOM 704 C CA . TRP A 1 90 ? -4.592 -9.973 -2.430 1.00 82.75 90 TRP A CA 1
ATOM 705 C C . TRP A 1 90 ? -4.516 -11.102 -1.410 1.00 82.75 90 TRP A C 1
ATOM 707 O O . TRP A 1 90 ? -3.769 -10.972 -0.443 1.00 82.75 90 TRP A O 1
ATOM 717 N N . GLN A 1 91 ? -5.263 -12.181 -1.637 1.00 78.38 91 GLN A N 1
ATOM 718 C CA . GLN A 1 91 ? -5.203 -13.379 -0.808 1.00 78.38 91 GLN A CA 1
ATOM 719 C C . GLN A 1 91 ? -3.848 -14.079 -0.968 1.00 78.38 91 GLN A C 1
ATOM 721 O O . GLN A 1 91 ? -3.235 -14.471 0.017 1.00 78.38 91 GLN A O 1
ATOM 726 N N . ASP A 1 92 ? -3.322 -14.146 -2.191 1.00 77.12 92 ASP A N 1
ATOM 727 C CA . ASP A 1 92 ? -1.983 -14.686 -2.429 1.00 77.12 92 ASP A CA 1
ATOM 728 C C . ASP A 1 92 ? -0.911 -13.821 -1.749 1.00 77.12 92 ASP A C 1
ATOM 730 O O . ASP A 1 92 ? -0.024 -14.339 -1.080 1.00 77.12 92 ASP A O 1
ATOM 734 N N . ILE A 1 93 ? -0.997 -12.488 -1.855 1.00 72.44 93 ILE A N 1
ATOM 735 C CA . ILE A 1 93 ? -0.032 -11.574 -1.222 1.00 72.44 93 ILE A CA 1
ATOM 736 C C . ILE A 1 93 ? -0.163 -11.578 0.307 1.00 72.44 93 ILE A C 1
ATOM 738 O O . ILE A 1 93 ? 0.831 -11.353 0.994 1.00 72.44 93 ILE A O 1
ATOM 742 N N . SER A 1 94 ? -1.342 -11.855 0.873 1.00 65.25 94 SER A N 1
ATOM 743 C CA . SER A 1 94 ? -1.507 -11.929 2.330 1.00 65.25 94 SER A CA 1
ATOM 744 C C . SER A 1 94 ? -0.783 -13.110 2.966 1.00 65.25 94 SER A C 1
ATOM 746 O O . SER A 1 94 ? -0.573 -13.081 4.174 1.00 65.25 94 SER A O 1
ATOM 748 N N . THR A 1 95 ? -0.347 -14.089 2.170 1.00 61.50 95 THR A N 1
ATOM 749 C CA . THR A 1 95 ? 0.558 -15.161 2.616 1.00 61.50 95 THR A CA 1
ATOM 750 C C . THR A 1 95 ? 2.031 -14.740 2.660 1.00 61.50 95 THR A C 1
ATOM 752 O O . THR A 1 95 ? 2.852 -15.442 3.235 1.00 61.50 95 THR A O 1
ATOM 755 N N . ILE A 1 96 ? 2.373 -13.579 2.085 1.00 60.47 96 ILE A N 1
ATOM 756 C CA . ILE A 1 96 ? 3.758 -13.105 1.902 1.00 60.47 96 ILE A CA 1
ATOM 757 C C . ILE A 1 96 ? 4.217 -12.200 3.062 1.00 60.47 96 ILE A C 1
ATOM 759 O O . ILE A 1 96 ? 5.362 -11.756 3.111 1.00 60.47 96 ILE A O 1
ATOM 763 N N . ILE A 1 97 ? 3.325 -11.855 3.992 1.00 56.25 97 ILE A N 1
ATOM 764 C CA . ILE A 1 97 ? 3.525 -10.698 4.870 1.00 56.25 97 ILE A CA 1
ATOM 765 C C . ILE A 1 97 ? 3.893 -11.109 6.288 1.00 56.25 97 ILE A C 1
ATOM 767 O O . ILE A 1 97 ? 3.146 -11.809 6.966 1.00 56.25 97 ILE A O 1
ATOM 771 N N . HIS A 1 98 ? 5.029 -10.564 6.730 1.00 58.66 98 HIS A N 1
ATOM 772 C CA . HIS A 1 98 ? 5.581 -10.637 8.080 1.00 58.66 98 HIS A CA 1
ATOM 773 C C . HIS A 1 98 ? 5.460 -9.292 8.821 1.00 58.66 98 HIS A C 1
ATOM 775 O O . HIS A 1 98 ? 5.803 -8.223 8.243 1.00 58.66 98 HIS A O 1
#

Mean predicted aligned error: 6.57 Å

Radius of gyration: 14.45 Å; Cα contacts (8 Å, |Δi|>4): 61; chains: 1; bounding box: 45×30×28 Å

Secondary structure (DSSP, 8-state):
------TT----PPP------PPPHHHHHHHHHHHHHTTS---------TTS-HHHHHHHHHHHHTGGGT-------S-HHHHHHHHHHHHHHHTS--

InterPro domains:
  IPR006935 Helicase/UvrB, N-terminal [PF04851] (22-79)
  IPR027417 P-loop containing nucleoside triphosphate hydrolase [G3DSA:3.40.50.300] (11-88)
  IPR027417 P-loop containing nucleoside triphosphate hydrolase [SSF52540] (18-79)

Sequence (98 aa):
MKTVQVEYAGTIAVETGETPKELYSHQNEAIKALNEKNQLPFEGLLVLPTGGGKTLTVVHWLLRNFINKGKKVLYLYPSLREVNVICPLWQDISTIIH